Protein AF-A0A182PN28-F1 (afdb_monomer_lite)

Foldseek 3Di:
DDPPPADWADDPPDPRDTDGDPDRFKDWDDWDDDPQAIDTDIDGALCSVCPPGDDRNDPPDPDDDDDDDDDPDPPDDDPHDDDDDDDD

Sequence (88 aa):
MLFRDLDRHIQPDSDGEPMYDASQDYTLLLGYENTTHTVIRFKRNLDTCDMKDDFPITQFSHVPCVLESGATTTRTQQASTWRAQSYK

Structure (mmCIF, N/CA/C/O backbone):
data_AF-A0A182PN28-F1
#
_entry.id   AF-A0A182PN28-F1
#
loop_
_atom_site.group_PDB
_atom_site.id
_atom_site.type_symbol
_atom_site.label_atom_id
_atom_site.label_alt_id
_atom_site.label_comp_id
_atom_site.label_asym_id
_atom_site.label_entity_id
_atom_site.label_seq_id
_atom_site.pdbx_PDB_ins_code
_atom_site.Cartn_x
_atom_site.Cartn_y
_atom_site.Cartn_z
_atom_site.occupancy
_atom_site.B_iso_or_equiv
_atom_site.auth_seq_id
_atom_site.auth_comp_id
_atom_site.auth_asym_id
_atom_site.auth_atom_id
_atom_site.pdbx_PDB_model_num
ATOM 1 N N . MET A 1 1 ? -21.059 -5.048 -3.295 1.00 38.09 1 MET A N 1
ATOM 2 C CA . MET A 1 1 ? -20.254 -3.999 -3.953 1.00 38.09 1 MET A CA 1
ATOM 3 C C . MET A 1 1 ? -18.817 -4.241 -3.526 1.00 38.09 1 MET A C 1
ATOM 5 O O . MET A 1 1 ? -18.515 -4.054 -2.358 1.00 38.09 1 MET A O 1
ATOM 9 N N . LEU A 1 2 ? -17.997 -4.828 -4.397 1.00 41.88 2 LEU A N 1
ATOM 10 C CA . LEU A 1 2 ? -16.591 -5.126 -4.112 1.00 41.88 2 LEU A CA 1
ATOM 11 C C . LEU A 1 2 ? -15.767 -4.011 -4.756 1.00 41.88 2 LEU A C 1
ATOM 13 O O . LEU A 1 2 ? -15.476 -4.086 -5.946 1.00 41.88 2 LEU A O 1
ATOM 17 N N . PHE A 1 3 ? -15.456 -2.959 -4.004 1.00 41.88 3 PHE A N 1
ATOM 18 C CA . PHE A 1 3 ? -14.449 -1.995 -4.435 1.00 41.88 3 PHE A CA 1
ATOM 19 C C . PHE A 1 3 ? -13.086 -2.679 -4.295 1.00 41.88 3 PHE A C 1
ATOM 21 O O . PHE A 1 3 ? -12.605 -2.913 -3.189 1.00 41.88 3 PHE A O 1
ATOM 28 N N . ARG A 1 4 ? -12.504 -3.103 -5.420 1.00 56.78 4 ARG A N 1
ATOM 29 C CA . ARG A 1 4 ? -11.052 -3.266 -5.517 1.00 56.78 4 ARG A CA 1
ATOM 30 C C . ARG A 1 4 ? -10.526 -1.886 -5.872 1.00 56.78 4 ARG A C 1
ATOM 32 O O . ARG A 1 4 ? -10.430 -1.568 -7.052 1.00 56.78 4 ARG A O 1
ATOM 39 N N . ASP A 1 5 ? -10.310 -1.052 -4.865 1.00 65.56 5 ASP A N 1
ATOM 40 C CA . ASP A 1 5 ? -9.685 0.245 -5.095 1.00 65.56 5 ASP A CA 1
ATOM 41 C C . ASP A 1 5 ? -8.241 -0.011 -5.538 1.00 65.56 5 ASP A C 1
ATOM 43 O O . ASP A 1 5 ? -7.449 -0.604 -4.804 1.00 65.56 5 ASP A O 1
ATOM 47 N N . LEU A 1 6 ? -7.961 0.337 -6.794 1.00 78.06 6 LEU A N 1
ATOM 48 C CA . LEU A 1 6 ? -6.626 0.302 -7.381 1.00 78.06 6 LEU A CA 1
ATOM 49 C C . LEU A 1 6 ? -5.782 1.407 -6.747 1.00 78.06 6 LEU A C 1
ATOM 51 O O . LEU A 1 6 ? -6.272 2.523 -6.527 1.00 78.06 6 LEU A O 1
ATOM 55 N N . ASP A 1 7 ? -4.538 1.073 -6.438 1.00 87.88 7 ASP A N 1
ATOM 56 C CA . ASP A 1 7 ? -3.493 2.035 -6.127 1.00 87.88 7 ASP A CA 1
ATOM 57 C C . ASP A 1 7 ? -3.238 2.983 -7.310 1.00 87.88 7 ASP A C 1
ATOM 59 O O . ASP A 1 7 ? -3.741 2.830 -8.431 1.00 87.88 7 ASP A O 1
ATOM 63 N N . ARG A 1 8 ? -2.560 4.083 -6.994 1.00 90.50 8 ARG A N 1
ATOM 64 C CA . ARG A 1 8 ? -2.277 5.163 -7.932 1.00 90.50 8 ARG A CA 1
ATOM 65 C C . ARG A 1 8 ? -0.843 5.610 -7.776 1.00 90.50 8 ARG A C 1
ATOM 67 O O . ARG A 1 8 ? -0.315 5.611 -6.663 1.00 90.50 8 ARG A O 1
ATOM 74 N N . HIS A 1 9 ? -0.279 6.086 -8.873 1.00 89.94 9 HIS A N 1
ATOM 75 C CA . HIS A 1 9 ? 1.071 6.617 -8.926 1.00 89.94 9 HIS A CA 1
ATOM 76 C C . HIS A 1 9 ? 1.086 7.984 -9.623 1.00 89.94 9 HIS A C 1
ATOM 78 O O . HIS A 1 9 ? 0.133 8.371 -10.305 1.00 89.94 9 HIS A O 1
ATOM 84 N N . ILE A 1 10 ? 2.162 8.741 -9.411 1.00 89.38 10 ILE A N 1
ATOM 85 C CA . ILE A 1 10 ? 2.412 10.025 -10.074 1.00 89.38 10 ILE A CA 1
ATOM 86 C C . ILE A 1 10 ? 3.578 9.809 -11.035 1.00 89.38 10 ILE A C 1
ATOM 88 O O . ILE A 1 10 ? 4.637 9.332 -10.625 1.00 89.38 10 ILE A O 1
ATOM 92 N N . GLN A 1 11 ? 3.401 10.165 -12.308 1.00 85.19 11 GLN A N 1
ATOM 93 C CA . GLN A 1 11 ? 4.504 10.129 -13.268 1.00 85.19 11 GLN A CA 1
ATOM 94 C C . GLN A 1 11 ? 5.391 11.373 -13.116 1.00 85.19 11 GLN A C 1
ATOM 96 O O . GLN A 1 11 ? 4.856 12.460 -12.880 1.00 85.19 11 GLN A O 1
ATOM 101 N N . PRO A 1 12 ? 6.721 11.256 -13.308 1.00 81.25 12 PRO A N 1
ATOM 102 C CA . PRO A 1 12 ? 7.649 12.382 -13.169 1.00 81.25 12 PRO A CA 1
ATOM 103 C C . PRO A 1 12 ? 7.291 13.608 -14.019 1.00 81.25 12 PRO A C 1
ATOM 105 O O . PRO A 1 12 ? 7.515 14.733 -13.585 1.00 81.25 12 PRO A O 1
ATOM 108 N N . ASP A 1 13 ? 6.697 13.384 -15.195 1.00 84.25 13 ASP A N 1
ATOM 109 C CA . ASP A 1 13 ? 6.338 14.429 -16.161 1.00 84.25 13 ASP A CA 1
ATOM 110 C C . ASP A 1 13 ? 4.839 14.807 -16.117 1.00 84.25 13 ASP A C 1
ATOM 112 O O . ASP A 1 13 ? 4.323 15.423 -17.052 1.00 84.25 13 ASP A O 1
ATOM 116 N N . SER A 1 14 ? 4.119 14.415 -15.057 1.00 86.44 14 SER A N 1
ATOM 117 C CA . SER A 1 14 ? 2.701 14.758 -14.865 1.00 86.44 14 SER A CA 1
ATOM 118 C C . SER A 1 14 ? 2.509 16.085 -14.122 1.00 86.44 14 SER A C 1
ATOM 120 O O . SER A 1 14 ? 3.431 16.637 -13.524 1.00 86.44 14 SER A O 1
ATOM 122 N N . ASP A 1 15 ? 1.280 16.593 -14.132 1.00 87.06 15 ASP A N 1
ATOM 123 C CA . ASP A 1 15 ? 0.840 17.766 -13.368 1.00 87.06 15 ASP A CA 1
ATOM 124 C C . ASP A 1 15 ? 0.666 17.492 -11.860 1.00 87.06 15 ASP A C 1
ATOM 126 O O . ASP A 1 15 ? 0.220 18.368 -11.119 1.00 87.06 15 ASP A O 1
ATOM 130 N N . GLY A 1 16 ? 1.060 16.302 -11.396 1.00 84.19 16 GLY A N 1
ATOM 131 C CA . GLY A 1 16 ? 0.931 15.867 -10.008 1.00 84.19 16 GLY A CA 1
ATOM 132 C C . GLY A 1 16 ? -0.385 15.153 -9.707 1.00 84.19 16 GLY A C 1
ATOM 133 O O . GLY A 1 16 ? -0.561 14.685 -8.583 1.00 84.19 16 GLY A O 1
ATOM 134 N N . GLU A 1 17 ? -1.291 15.021 -10.681 1.00 88.62 17 GLU A N 1
ATOM 135 C CA . GLU A 1 17 ? -2.533 14.273 -10.499 1.00 88.62 17 GLU A CA 1
ATOM 136 C C . GLU A 1 17 ? -2.265 12.754 -10.449 1.00 88.62 17 GLU A C 1
ATOM 138 O O . GLU A 1 17 ? -1.718 12.187 -11.402 1.00 88.62 17 GLU A O 1
ATOM 143 N N . PRO A 1 18 ? -2.659 12.048 -9.367 1.00 89.19 18 PRO A N 1
ATOM 144 C CA . PRO A 1 18 ? -2.447 10.609 -9.258 1.00 89.19 18 PRO A CA 1
ATOM 145 C C . PRO A 1 18 ? -3.286 9.826 -10.273 1.00 89.19 18 PRO A C 1
ATOM 147 O O . PRO A 1 18 ? -4.525 9.861 -10.255 1.00 89.19 18 PRO A O 1
ATOM 150 N N . MET A 1 19 ? -2.614 9.040 -11.109 1.00 89.44 19 MET A N 1
ATOM 151 C CA . MET A 1 19 ? -3.241 8.190 -12.119 1.00 89.44 19 MET A CA 1
ATOM 152 C C . MET A 1 19 ? -3.298 6.727 -11.679 1.00 89.44 19 MET A C 1
ATOM 154 O O . MET A 1 19 ? -2.550 6.305 -10.804 1.00 89.44 19 MET A O 1
ATOM 158 N N . TYR A 1 20 ? -4.221 5.962 -12.265 1.00 90.12 20 TYR A N 1
ATOM 159 C CA . TYR A 1 20 ? -4.365 4.537 -11.966 1.00 90.12 20 TYR A CA 1
ATOM 160 C C . TYR A 1 20 ? -3.087 3.769 -12.278 1.00 90.12 20 TYR A C 1
ATOM 162 O O . TYR A 1 20 ? -2.569 3.883 -13.391 1.00 90.12 20 TYR A O 1
ATOM 170 N N . ASP A 1 21 ? -2.651 2.965 -11.313 1.00 89.50 21 ASP A N 1
ATOM 171 C CA . ASP A 1 21 ? -1.614 1.969 -11.532 1.00 89.50 21 ASP A CA 1
ATOM 172 C C . ASP A 1 21 ? -2.219 0.725 -12.208 1.00 89.50 21 ASP A C 1
ATOM 174 O O . ASP A 1 21 ? -3.352 0.312 -11.923 1.00 89.50 21 ASP A O 1
ATOM 178 N N . ALA A 1 22 ? -1.503 0.186 -13.194 1.00 89.12 22 ALA A N 1
ATOM 179 C CA . ALA A 1 22 ? -1.905 -1.026 -13.899 1.00 89.12 22 ALA A CA 1
ATOM 180 C C . ALA A 1 22 ? -1.498 -2.286 -13.122 1.00 89.12 22 ALA A C 1
ATOM 182 O O . ALA A 1 22 ? -2.165 -3.323 -13.254 1.00 89.12 22 ALA A O 1
ATOM 183 N N . SER A 1 23 ? -0.425 -2.193 -12.336 1.00 90.56 23 SER A N 1
ATOM 184 C CA . SER A 1 23 ? -0.079 -3.171 -11.316 1.00 90.56 23 SER A CA 1
ATOM 185 C C . SER A 1 23 ? -0.860 -2.855 -10.041 1.00 90.56 23 SER A C 1
ATOM 187 O O . SER A 1 23 ? -1.205 -1.712 -9.789 1.00 90.56 23 SER A O 1
ATOM 189 N N . GLN A 1 24 ? -1.219 -3.881 -9.269 1.00 88.00 24 GLN A N 1
ATOM 190 C CA . GLN A 1 24 ? -1.872 -3.702 -7.969 1.00 88.00 24 GLN A CA 1
ATOM 191 C C . GLN A 1 24 ? -0.953 -4.298 -6.913 1.00 88.00 24 GLN A C 1
ATOM 193 O O . GLN A 1 24 ? -0.971 -5.515 -6.676 1.00 88.00 24 GLN A O 1
ATOM 198 N N . ASP A 1 25 ? -0.161 -3.439 -6.285 1.00 91.19 25 ASP A N 1
ATOM 199 C CA . ASP A 1 25 ? 0.961 -3.854 -5.444 1.00 91.19 25 ASP A CA 1
ATOM 200 C C . ASP A 1 25 ? 0.683 -3.711 -3.950 1.00 91.19 25 ASP A C 1
ATOM 202 O O . ASP A 1 25 ? 1.323 -4.363 -3.109 1.00 91.19 25 ASP A O 1
ATOM 206 N N . TYR A 1 26 ? -0.331 -2.921 -3.600 1.00 90.31 26 TYR A N 1
ATOM 207 C CA . TYR A 1 26 ? -0.791 -2.762 -2.230 1.00 90.31 26 TYR A CA 1
ATOM 208 C C . TYR A 1 26 ? -1.994 -3.664 -1.941 1.00 90.31 26 TYR A C 1
ATOM 210 O O . TYR A 1 26 ? -3.024 -3.654 -2.608 1.00 90.31 26 TYR A O 1
ATOM 218 N N . THR A 1 27 ? -1.912 -4.436 -0.858 1.00 89.31 27 THR A N 1
ATOM 219 C CA . THR A 1 27 ? -3.076 -5.144 -0.310 1.00 89.31 27 THR A CA 1
ATOM 220 C C . THR A 1 27 ? -3.508 -4.493 0.992 1.00 89.31 27 THR A C 1
ATOM 222 O O . THR A 1 27 ? -2.776 -4.544 1.985 1.00 89.31 27 THR A O 1
ATOM 225 N N . LEU A 1 28 ? -4.726 -3.950 1.021 1.00 88.12 28 LEU A N 1
ATOM 226 C CA . LEU A 1 28 ? -5.353 -3.489 2.256 1.00 88.12 28 LEU A CA 1
ATOM 227 C C . LEU A 1 28 ? -5.617 -4.683 3.185 1.00 88.12 28 LEU A C 1
ATOM 229 O O . LEU A 1 28 ? -6.309 -5.632 2.820 1.00 88.12 28 LEU A O 1
ATOM 233 N N . LEU A 1 29 ? -5.063 -4.633 4.395 1.00 88.62 29 LEU A N 1
ATOM 234 C CA . LEU A 1 29 ? -5.243 -5.662 5.421 1.00 88.62 29 LEU A CA 1
ATOM 235 C C . LEU A 1 29 ? -6.302 -5.254 6.444 1.00 88.62 29 LEU A C 1
ATOM 237 O O . LEU A 1 29 ? -7.081 -6.087 6.901 1.00 88.62 29 LEU A O 1
ATOM 241 N N . LEU A 1 30 ? -6.302 -3.979 6.837 1.00 89.81 30 LEU A N 1
ATOM 242 C CA . LEU A 1 30 ? -7.204 -3.436 7.845 1.00 89.81 30 LEU A CA 1
ATOM 243 C C . LEU A 1 30 ? -7.412 -1.942 7.607 1.00 89.81 30 LEU A C 1
ATOM 245 O O . LEU A 1 30 ? -6.447 -1.208 7.417 1.00 89.81 30 LEU A O 1
ATOM 249 N N . GLY A 1 31 ? -8.658 -1.495 7.700 1.00 89.25 31 GLY A N 1
ATOM 250 C CA . GLY A 1 31 ? -9.017 -0.085 7.762 1.00 89.25 31 GLY A CA 1
ATOM 251 C C . GLY A 1 31 ? -10.087 0.100 8.824 1.00 89.25 31 GLY A C 1
ATOM 252 O O . GLY A 1 31 ? -11.118 -0.569 8.772 1.00 89.25 31 GLY A O 1
ATOM 253 N N . TYR A 1 32 ? -9.846 0.963 9.804 1.00 87.94 32 TYR A N 1
ATOM 254 C CA . TYR A 1 32 ? -10.897 1.393 10.718 1.00 87.94 32 TYR A CA 1
ATOM 255 C C . TYR A 1 32 ? -10.673 2.829 11.158 1.00 87.94 32 TYR A C 1
ATOM 257 O O . TYR A 1 32 ? -9.545 3.303 11.265 1.00 87.94 32 TYR A O 1
ATOM 265 N N . GLU A 1 33 ? -11.770 3.504 11.450 1.00 93.00 33 GLU A N 1
ATOM 266 C CA . GLU A 1 33 ? -11.775 4.832 12.034 1.00 93.00 33 GLU A CA 1
ATOM 267 C C . GLU A 1 33 ? -12.400 4.749 13.422 1.00 93.00 33 GLU A C 1
ATOM 269 O O . GLU A 1 33 ? -13.371 4.021 13.645 1.00 93.00 33 GLU A O 1
ATOM 274 N N . ASN A 1 34 ? -11.816 5.466 14.375 1.00 88.56 34 ASN A N 1
ATOM 275 C CA . ASN A 1 34 ? -12.450 5.737 15.657 1.00 88.56 34 ASN A CA 1
ATOM 276 C C . ASN A 1 34 ? -12.530 7.250 15.881 1.00 88.56 34 ASN A C 1
ATOM 278 O O . ASN A 1 34 ? -12.069 8.038 15.065 1.00 88.56 34 ASN A O 1
ATOM 282 N N . THR A 1 35 ? -13.088 7.666 17.017 1.00 92.75 35 THR A N 1
ATOM 283 C CA . THR A 1 35 ? -13.322 9.083 17.342 1.00 92.75 35 THR A CA 1
ATOM 284 C C . THR A 1 35 ? -12.072 9.966 17.363 1.00 92.75 35 THR A C 1
ATOM 286 O O . THR A 1 35 ? -12.207 11.183 17.463 1.00 92.75 35 THR A O 1
ATOM 289 N N . THR A 1 36 ? -10.873 9.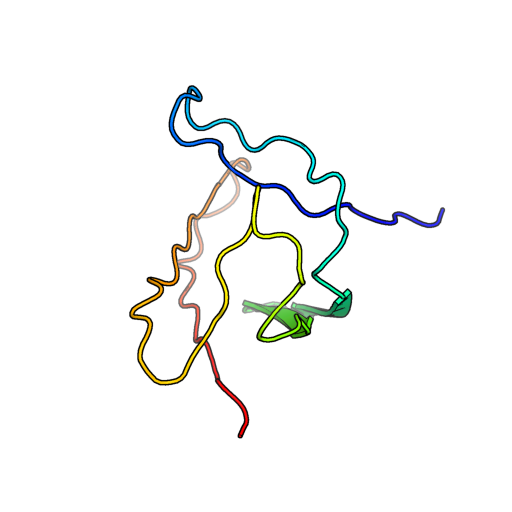381 17.321 1.00 91.75 36 THR A N 1
ATOM 290 C CA . THR A 1 36 ? -9.606 10.112 17.437 1.00 91.75 36 THR A CA 1
ATOM 291 C C . THR A 1 36 ? -8.713 9.979 16.212 1.00 91.75 36 THR A C 1
ATOM 293 O O . THR A 1 36 ? -7.972 10.910 15.920 1.00 91.75 36 THR A O 1
ATOM 296 N N . HIS A 1 37 ? -8.734 8.834 15.527 1.00 85.56 37 HIS A N 1
ATOM 297 C CA . HIS A 1 37 ? -7.806 8.548 14.440 1.00 85.56 37 HIS A CA 1
ATOM 298 C C . HIS A 1 37 ? -8.385 7.511 13.478 1.00 85.56 37 HIS A C 1
ATOM 300 O O . HIS A 1 37 ? -9.162 6.630 13.859 1.00 85.56 37 HIS A O 1
ATOM 306 N N . THR A 1 38 ? -7.889 7.560 12.250 1.00 85.25 38 THR A N 1
ATOM 307 C CA . THR A 1 38 ? -8.022 6.488 11.265 1.00 85.25 38 THR A CA 1
ATOM 308 C C . THR A 1 38 ? -6.783 5.597 11.333 1.00 85.25 38 THR A C 1
ATOM 310 O O . THR A 1 38 ? -5.667 6.070 11.530 1.00 85.25 38 THR A O 1
ATOM 313 N N . VAL A 1 39 ? -6.952 4.288 11.194 1.00 86.75 39 VAL A N 1
ATOM 314 C CA . VAL A 1 39 ? -5.852 3.325 11.104 1.00 86.75 39 VAL A CA 1
ATOM 315 C C . VAL A 1 39 ? -6.006 2.552 9.808 1.00 86.75 39 VAL A C 1
ATOM 317 O O . VAL A 1 39 ? -7.021 1.893 9.591 1.00 86.75 39 VAL A O 1
ATOM 320 N N . ILE A 1 40 ? -4.968 2.607 8.977 1.00 87.50 40 ILE A N 1
ATOM 321 C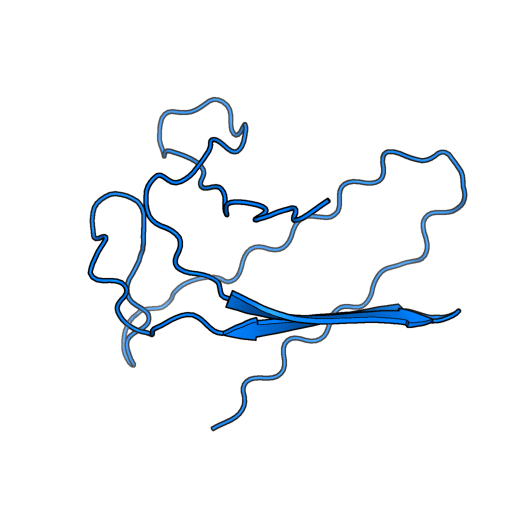 CA . ILE A 1 40 ? -4.852 1.841 7.738 1.00 87.50 40 ILE A CA 1
ATOM 322 C C . ILE A 1 40 ? -3.624 0.943 7.871 1.00 87.50 40 ILE A C 1
ATOM 324 O O . ILE A 1 40 ? -2.525 1.416 8.162 1.00 87.50 40 ILE A O 1
ATOM 328 N N . ARG A 1 41 ? -3.809 -0.364 7.684 1.00 87.94 41 ARG A N 1
ATOM 329 C CA . ARG A 1 41 ? -2.725 -1.343 7.565 1.00 87.94 41 ARG A CA 1
ATOM 330 C C . ARG A 1 41 ? -2.802 -1.987 6.197 1.00 87.94 41 ARG A C 1
ATOM 332 O O . ARG A 1 41 ? -3.848 -2.510 5.814 1.00 87.94 41 ARG A O 1
ATOM 339 N N . PHE A 1 42 ? -1.679 -2.008 5.508 1.00 90.69 42 PHE A N 1
ATOM 340 C CA . PHE A 1 42 ? -1.526 -2.641 4.210 1.00 90.69 42 PHE A CA 1
ATOM 341 C C . PHE A 1 42 ? -0.232 -3.453 4.182 1.00 90.69 42 PHE A C 1
ATOM 343 O O . PHE A 1 42 ? 0.611 -3.336 5.074 1.00 90.69 42 PHE A O 1
ATOM 350 N N . LYS A 1 43 ? -0.083 -4.276 3.149 1.00 90.25 43 LYS A N 1
ATOM 351 C CA . LYS A 1 43 ? 1.193 -4.888 2.766 1.00 90.25 43 LYS A CA 1
ATOM 352 C C . LYS A 1 43 ? 1.517 -4.521 1.321 1.00 90.25 43 LYS A C 1
ATOM 354 O O . LYS A 1 43 ? 0.595 -4.365 0.525 1.00 90.25 43 LYS A O 1
ATOM 359 N N . ARG A 1 44 ? 2.808 -4.440 1.014 1.00 93.00 44 ARG A N 1
ATOM 360 C CA . ARG A 1 44 ? 3.392 -4.324 -0.328 1.00 93.00 44 ARG A CA 1
ATOM 361 C C . ARG A 1 44 ? 4.686 -5.137 -0.343 1.00 93.00 44 ARG A C 1
ATOM 363 O O . ARG A 1 44 ? 5.343 -5.241 0.697 1.00 93.00 44 ARG A O 1
ATOM 370 N N . ASN A 1 45 ? 5.026 -5.746 -1.474 1.00 92.88 45 ASN A N 1
ATOM 371 C CA . ASN A 1 45 ? 6.298 -6.454 -1.616 1.00 92.88 45 ASN A CA 1
ATOM 372 C C . ASN A 1 45 ? 7.468 -5.459 -1.620 1.00 92.88 45 ASN A C 1
ATOM 374 O O . ASN A 1 45 ? 7.328 -4.333 -2.078 1.00 92.88 45 ASN A O 1
ATOM 378 N N . LEU A 1 46 ? 8.639 -5.872 -1.127 1.00 92.19 46 LEU A N 1
ATOM 379 C CA . LEU A 1 46 ? 9.842 -5.030 -1.199 1.00 92.19 46 LEU A CA 1
ATOM 380 C C . LEU A 1 46 ? 10.290 -4.792 -2.647 1.00 92.19 46 LEU A C 1
ATOM 382 O O . LEU A 1 46 ? 10.769 -3.713 -2.971 1.00 92.19 46 LEU A O 1
ATOM 386 N N . ASP A 1 47 ? 10.110 -5.799 -3.495 1.00 92.56 47 ASP A N 1
ATOM 387 C CA . ASP A 1 47 ? 10.262 -5.730 -4.941 1.00 92.56 47 ASP A CA 1
ATOM 388 C C . ASP A 1 47 ? 8.937 -6.192 -5.556 1.00 92.56 47 ASP A C 1
ATOM 390 O O . ASP A 1 47 ? 8.496 -7.323 -5.325 1.00 92.56 47 ASP A O 1
ATOM 394 N N . THR A 1 48 ? 8.262 -5.281 -6.246 1.00 91.75 48 THR A N 1
ATOM 395 C CA . THR A 1 48 ? 6.969 -5.510 -6.904 1.00 91.75 48 THR A CA 1
ATOM 396 C C . THR A 1 48 ? 7.134 -6.061 -8.313 1.00 91.75 48 THR A C 1
ATOM 398 O O . THR A 1 48 ? 6.165 -6.519 -8.912 1.00 91.75 48 THR A O 1
ATOM 401 N N . CYS A 1 49 ? 8.369 -6.096 -8.828 1.00 91.69 49 CYS A N 1
ATOM 402 C CA . CYS A 1 49 ? 8.689 -6.409 -10.217 1.00 91.69 49 CYS A CA 1
ATOM 403 C C . CYS A 1 49 ? 8.064 -5.439 -11.243 1.00 91.69 49 CYS A C 1
ATOM 405 O O . CYS A 1 49 ? 8.176 -5.700 -12.443 1.00 91.69 49 CYS A O 1
ATOM 407 N N . ASP A 1 50 ? 7.478 -4.318 -10.807 1.00 91.62 50 ASP A N 1
ATOM 408 C CA . ASP A 1 50 ? 7.027 -3.221 -11.666 1.00 91.62 50 ASP A CA 1
ATOM 409 C C . ASP A 1 50 ? 8.029 -2.059 -11.637 1.00 91.62 50 ASP A C 1
ATOM 411 O O . ASP A 1 50 ? 7.827 -1.011 -11.036 1.00 91.62 50 ASP A O 1
ATOM 415 N N . MET A 1 51 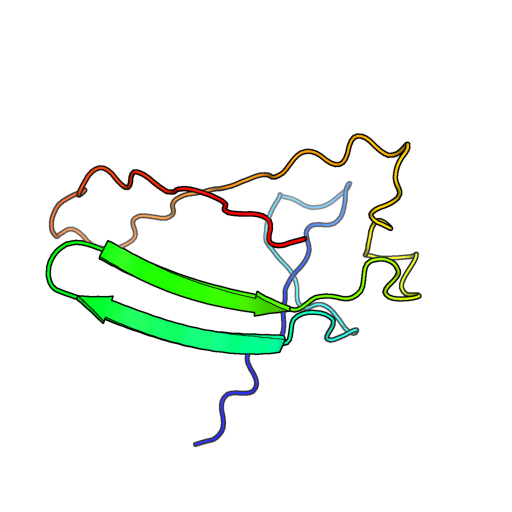? 9.164 -2.240 -12.312 1.00 89.00 51 MET A N 1
ATOM 416 C CA . MET A 1 51 ? 10.225 -1.221 -12.345 1.00 89.00 51 MET A CA 1
ATOM 417 C C . MET A 1 51 ? 9.857 0.024 -13.164 1.00 89.00 51 MET A C 1
ATOM 419 O O . MET A 1 51 ? 10.675 0.941 -13.271 1.00 89.00 51 MET A O 1
ATOM 423 N N . LYS A 1 52 ? 8.690 0.029 -13.820 1.00 88.88 52 LYS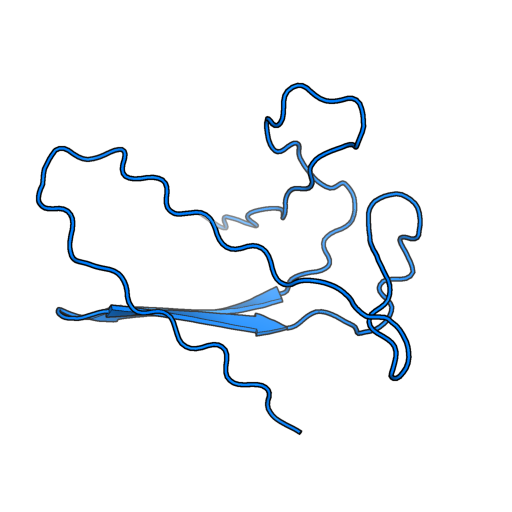 A N 1
ATOM 424 C CA . LYS A 1 52 ? 8.249 1.156 -14.639 1.00 88.88 52 LYS A CA 1
ATOM 425 C C . LYS A 1 52 ? 7.640 2.237 -13.758 1.00 88.88 52 LYS A C 1
ATOM 427 O O . LYS A 1 52 ? 7.994 3.404 -13.922 1.00 88.88 52 LYS A O 1
ATOM 432 N N . ASP A 1 53 ? 6.749 1.837 -12.860 1.00 89.75 53 ASP A N 1
ATOM 433 C CA . ASP A 1 53 ? 5.956 2.765 -12.058 1.00 89.75 53 ASP A CA 1
ATOM 434 C C . ASP A 1 53 ? 6.362 2.742 -10.567 1.00 89.75 53 ASP A C 1
ATOM 436 O O . ASP A 1 53 ? 6.055 3.679 -9.826 1.00 89.75 53 ASP A O 1
ATOM 440 N N . ASP A 1 54 ? 7.161 1.750 -10.154 1.00 89.44 54 ASP A N 1
ATOM 441 C CA . ASP A 1 54 ? 7.393 1.419 -8.755 1.00 89.44 54 ASP A CA 1
ATOM 442 C C . ASP A 1 54 ? 8.892 1.327 -8.384 1.00 89.44 54 ASP A C 1
ATOM 444 O O . ASP A 1 54 ? 9.741 0.844 -9.138 1.00 89.44 54 ASP A O 1
ATOM 448 N N . PHE A 1 55 ? 9.246 1.782 -7.175 1.00 88.69 55 PHE A N 1
ATOM 449 C CA . PHE A 1 55 ? 10.627 1.728 -6.671 1.00 88.69 55 PHE A CA 1
ATOM 450 C C . PHE A 1 55 ? 10.830 0.558 -5.695 1.00 88.69 55 PHE A C 1
ATOM 452 O O . PHE A 1 55 ? 10.100 0.488 -4.694 1.00 88.69 55 PHE A O 1
ATOM 459 N N . PRO A 1 56 ? 11.846 -0.308 -5.899 1.00 90.31 56 PRO A N 1
ATOM 460 C CA . PRO A 1 56 ? 12.148 -1.383 -4.965 1.00 90.31 56 PRO A CA 1
ATOM 461 C C . PRO A 1 56 ? 12.695 -0.828 -3.646 1.00 90.31 56 PRO A C 1
ATOM 463 O O . PRO A 1 56 ? 13.612 -0.001 -3.615 1.00 90.31 56 PRO A O 1
ATOM 466 N N . ILE A 1 57 ? 12.154 -1.326 -2.537 1.00 89.38 57 ILE A N 1
ATOM 467 C CA . ILE A 1 57 ? 12.606 -1.010 -1.184 1.00 89.38 57 ILE A CA 1
ATOM 468 C C . ILE A 1 57 ? 13.695 -2.011 -0.806 1.00 89.38 57 ILE A C 1
ATOM 470 O O . ILE A 1 57 ? 13.442 -3.135 -0.375 1.00 89.38 57 ILE A O 1
ATOM 474 N N . THR A 1 58 ? 14.940 -1.584 -0.952 1.00 87.25 58 THR A N 1
ATOM 475 C CA . THR A 1 58 ? 16.129 -2.355 -0.587 1.00 87.25 58 THR A CA 1
ATOM 476 C C . THR A 1 58 ? 16.790 -1.783 0.664 1.00 87.25 58 THR A C 1
ATOM 478 O O . THR A 1 58 ? 16.566 -0.639 1.054 1.00 87.25 58 THR A O 1
ATOM 481 N N . GLN A 1 59 ? 17.683 -2.560 1.276 1.00 85.75 59 GLN A N 1
ATOM 482 C CA . GLN A 1 59 ? 18.473 -2.122 2.433 1.00 85.75 59 GLN A CA 1
ATOM 483 C C . GLN A 1 59 ? 19.329 -0.861 2.178 1.00 85.75 59 GLN A C 1
ATOM 485 O O . GLN A 1 59 ? 19.717 -0.193 3.131 1.00 85.75 59 GLN A O 1
ATOM 490 N N . PHE A 1 60 ? 19.641 -0.549 0.912 1.00 81.00 60 PHE A N 1
ATOM 491 C CA . PHE A 1 60 ? 20.514 0.568 0.526 1.00 81.00 60 PHE A CA 1
ATOM 492 C C . PHE A 1 60 ? 19.774 1.712 -0.179 1.00 81.00 60 PHE A C 1
ATOM 494 O O . PHE A 1 60 ? 20.363 2.766 -0.410 1.00 81.00 60 PHE A O 1
ATOM 501 N N . SER A 1 61 ? 18.500 1.532 -0.534 1.00 74.25 61 SER A N 1
ATOM 502 C CA . SER A 1 61 ? 17.708 2.578 -1.179 1.00 74.25 61 SER A CA 1
ATOM 503 C C . SER A 1 61 ? 17.123 3.520 -0.128 1.00 74.25 61 SER A C 1
ATOM 505 O O . SER A 1 61 ? 16.292 3.110 0.683 1.00 74.25 61 SER A O 1
ATOM 507 N N . HIS A 1 62 ? 17.504 4.798 -0.168 1.00 77.25 62 HIS A N 1
ATOM 508 C CA . HIS A 1 62 ? 16.753 5.851 0.513 1.00 77.25 62 HIS A CA 1
ATOM 509 C C . HIS A 1 62 ? 15.494 6.168 -0.298 1.00 77.25 62 HIS A C 1
ATOM 511 O O . HIS A 1 62 ? 15.516 7.026 -1.175 1.00 77.25 62 HIS A O 1
ATOM 517 N N . VAL A 1 63 ? 14.401 5.463 -0.006 1.00 76.94 63 VAL A N 1
ATOM 518 C CA . VAL A 1 63 ? 13.077 5.783 -0.551 1.00 76.94 63 VAL A CA 1
ATOM 519 C C . VAL A 1 63 ? 12.369 6.704 0.447 1.00 76.94 63 VAL A C 1
ATOM 521 O O . VAL A 1 63 ? 12.033 6.249 1.546 1.00 76.94 63 VAL A O 1
ATOM 524 N N . PRO A 1 64 ? 12.178 8.001 0.138 1.00 77.69 64 PRO A N 1
ATOM 525 C CA . PRO A 1 64 ? 11.438 8.891 1.020 1.00 77.69 64 PRO A CA 1
ATOM 526 C C . PRO A 1 64 ? 9.968 8.462 1.071 1.00 77.69 64 PRO A C 1
ATOM 528 O O . PRO A 1 64 ? 9.340 8.224 0.043 1.00 77.69 64 PRO A O 1
ATOM 531 N N . CYS A 1 65 ? 9.405 8.381 2.277 1.00 77.31 65 CYS A N 1
ATOM 532 C CA . CYS A 1 65 ? 7.967 8.210 2.449 1.00 77.31 65 CYS A CA 1
ATOM 533 C C . CYS A 1 65 ? 7.304 9.589 2.369 1.00 77.31 65 CYS A C 1
ATOM 535 O O . CYS A 1 65 ? 7.522 10.429 3.245 1.00 77.31 65 CYS A O 1
ATOM 537 N N . VAL A 1 66 ? 6.532 9.823 1.308 1.00 79.88 66 VAL A N 1
ATOM 538 C CA . VAL A 1 66 ? 5.761 11.056 1.110 1.00 79.88 66 VAL A CA 1
ATOM 539 C C . VAL A 1 66 ? 4.347 10.840 1.642 1.00 79.88 66 VAL A C 1
ATOM 541 O O . VAL A 1 66 ? 3.721 9.821 1.357 1.00 79.88 66 VAL A O 1
ATOM 544 N N . LEU A 1 67 ? 3.858 11.787 2.443 1.00 72.31 67 LEU A N 1
ATOM 545 C CA . LEU A 1 67 ? 2.505 11.782 2.996 1.00 72.31 67 LEU A CA 1
ATOM 546 C C . LEU A 1 67 ? 1.866 13.143 2.738 1.00 72.31 67 LEU A C 1
ATOM 548 O O . LEU A 1 67 ? 2.414 14.166 3.148 1.00 72.31 67 LEU A O 1
ATOM 552 N N . GLU A 1 68 ? 0.692 13.142 2.116 1.00 75.44 68 GLU A N 1
ATOM 553 C CA . GLU A 1 68 ? -0.086 14.349 1.842 1.00 75.44 68 GLU A CA 1
ATOM 554 C C . GLU A 1 68 ? -1.465 14.255 2.496 1.00 75.44 68 GLU A C 1
ATOM 556 O O . GLU A 1 68 ? -2.089 13.192 2.530 1.00 75.44 68 GLU A O 1
ATOM 561 N N . SER A 1 69 ? -1.947 15.369 3.046 1.00 73.94 69 SER A N 1
ATOM 562 C CA . SER A 1 69 ? -3.292 15.471 3.607 1.00 73.94 69 SER A CA 1
ATOM 563 C C . SER A 1 69 ? -4.179 16.328 2.704 1.00 73.94 69 SER A C 1
ATOM 565 O O . SER A 1 69 ? -3.998 17.537 2.581 1.00 73.94 69 SER A O 1
ATOM 567 N N . GLY A 1 70 ? -5.182 15.703 2.087 1.00 68.75 70 GLY A N 1
ATOM 568 C CA . GLY A 1 70 ? -6.252 16.400 1.375 1.00 68.75 70 GLY A CA 1
ATOM 569 C C . GLY A 1 70 ? -7.460 16.603 2.287 1.00 68.75 70 GLY A C 1
ATOM 570 O O . GLY A 1 70 ? -8.159 15.646 2.610 1.00 68.75 70 GLY A O 1
ATOM 571 N N . ALA A 1 71 ? -7.733 17.835 2.719 1.00 56.50 71 ALA A N 1
ATOM 572 C CA . ALA A 1 71 ? -8.948 18.160 3.467 1.00 56.50 71 ALA A CA 1
ATOM 573 C C . ALA A 1 71 ? -10.013 18.740 2.522 1.00 56.50 71 ALA A C 1
ATOM 575 O O . ALA A 1 71 ? -10.028 19.940 2.264 1.00 56.50 71 ALA A O 1
ATOM 576 N N . THR A 1 72 ? -10.923 17.904 2.012 1.00 57.34 72 THR A N 1
ATOM 577 C CA . THR A 1 72 ? -12.013 18.358 1.116 1.00 57.34 72 THR A CA 1
ATOM 578 C C . THR A 1 72 ? -13.313 18.705 1.860 1.00 57.34 72 THR A C 1
ATOM 580 O O . THR A 1 72 ? -14.276 19.150 1.247 1.00 57.34 72 THR A O 1
ATOM 583 N N . THR A 1 73 ? -13.386 18.520 3.184 1.00 46.50 73 THR A N 1
ATOM 584 C CA . THR A 1 73 ? -14.611 18.755 3.973 1.00 46.50 73 THR A CA 1
ATOM 585 C C . THR A 1 73 ? -14.450 19.917 4.953 1.00 46.50 73 THR A C 1
ATOM 587 O O . THR A 1 73 ? -13.516 19.963 5.747 1.00 46.50 73 THR A O 1
ATOM 590 N N . THR A 1 74 ? -15.421 2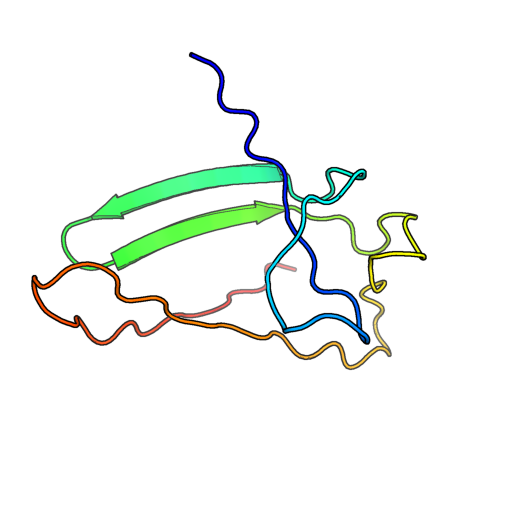0.837 4.954 1.00 44.72 74 THR A N 1
ATOM 591 C CA . THR A 1 74 ? -15.522 22.039 5.811 1.00 44.72 74 THR A CA 1
ATOM 592 C C . THR A 1 74 ? -15.728 21.736 7.307 1.00 44.72 74 THR A C 1
ATOM 594 O O . THR A 1 74 ? -16.038 22.630 8.090 1.00 44.72 74 THR A O 1
ATOM 597 N N . ARG A 1 75 ? -15.570 20.487 7.752 1.00 41.88 75 ARG A N 1
ATOM 598 C CA . ARG A 1 75 ? -15.754 20.097 9.150 1.00 41.88 75 ARG A CA 1
ATOM 599 C C . ARG A 1 75 ? -14.416 19.697 9.764 1.00 41.88 75 ARG A C 1
ATOM 601 O O . ARG A 1 75 ? -14.035 18.539 9.740 1.00 41.88 75 ARG A O 1
ATOM 608 N N . THR A 1 76 ? -13.766 20.716 10.324 1.00 38.75 76 THR A N 1
ATOM 609 C CA . THR A 1 76 ? -12.679 20.653 11.311 1.00 38.75 76 THR A CA 1
ATOM 610 C C . THR A 1 76 ? -11.429 19.907 10.841 1.00 38.75 76 THR A C 1
ATOM 612 O O . THR A 1 76 ? -11.350 18.688 10.916 1.00 38.75 76 THR A O 1
ATOM 615 N N . GLN A 1 77 ? -10.399 20.667 10.451 1.00 45.44 77 GLN A N 1
ATOM 616 C CA . GLN A 1 77 ? -9.020 20.178 10.424 1.00 45.44 77 GLN A CA 1
ATOM 617 C C . GLN A 1 77 ? -8.666 19.642 11.820 1.00 45.44 77 GLN A C 1
ATOM 619 O O . GLN A 1 77 ? -8.323 20.407 12.721 1.00 45.44 77 GLN A O 1
ATOM 624 N N . GLN A 1 78 ? -8.791 18.335 12.033 1.00 42.47 78 GLN A N 1
ATOM 625 C CA . GLN A 1 78 ? -8.118 17.688 13.147 1.00 42.47 78 GLN A CA 1
ATOM 626 C C . GLN A 1 78 ? -6.684 17.427 12.701 1.00 42.47 78 GLN A C 1
ATOM 628 O O . GLN A 1 78 ? -6.443 16.733 11.713 1.00 42.47 78 GLN A O 1
ATOM 633 N N . ALA A 1 79 ? -5.744 18.050 13.415 1.00 43.47 79 ALA A N 1
ATOM 634 C CA . ALA A 1 79 ? -4.317 17.854 13.230 1.00 43.47 79 ALA A CA 1
ATOM 635 C C . ALA A 1 79 ? -4.019 16.354 13.238 1.00 43.47 79 ALA A C 1
ATOM 637 O O . ALA A 1 79 ? -4.182 15.669 14.246 1.00 43.47 79 ALA A O 1
ATOM 638 N N . SER A 1 80 ? -3.640 15.841 12.079 1.00 45.19 80 SER A N 1
ATOM 639 C CA . SER A 1 80 ? -3.453 14.421 11.877 1.00 45.19 80 SER A CA 1
ATOM 640 C C . SER A 1 80 ? -2.003 14.087 12.217 1.00 45.19 80 SER A C 1
ATOM 642 O O . SER A 1 80 ? -1.091 14.349 11.436 1.00 45.19 80 SER A O 1
ATOM 644 N N . THR A 1 81 ? -1.755 13.562 13.416 1.00 43.94 81 THR A N 1
ATOM 645 C CA . THR A 1 81 ? -0.439 13.010 13.752 1.00 43.94 81 THR A CA 1
ATOM 646 C C . THR A 1 81 ? -0.400 11.551 13.325 1.00 43.94 81 THR A C 1
ATOM 648 O O . THR A 1 81 ? -0.966 10.688 13.994 1.00 43.94 81 THR A O 1
ATOM 651 N N . TRP A 1 82 ? 0.263 11.272 12.206 1.00 46.09 82 TRP A N 1
ATOM 652 C CA . TRP A 1 82 ? 0.410 9.920 11.671 1.00 46.09 82 TRP A CA 1
ATOM 653 C C . TRP A 1 82 ? 1.749 9.321 12.116 1.00 46.09 82 TRP A C 1
ATOM 655 O O . TRP A 1 82 ? 2.790 9.970 12.021 1.00 46.09 82 TRP A O 1
ATOM 665 N N . ARG A 1 83 ? 1.742 8.081 12.618 1.00 48.59 83 ARG A N 1
ATOM 666 C CA . ARG A 1 83 ? 2.962 7.325 12.948 1.00 48.59 83 ARG A CA 1
ATOM 667 C C . ARG A 1 83 ? 3.088 6.135 12.005 1.00 48.59 83 ARG A C 1
ATOM 669 O O . ARG A 1 83 ? 2.271 5.221 12.073 1.00 48.59 83 ARG A O 1
ATOM 676 N N . ALA A 1 84 ? 4.132 6.116 11.181 1.00 46.03 84 ALA A N 1
ATOM 677 C CA . ALA A 1 84 ? 4.539 4.908 10.475 1.00 46.03 84 ALA A CA 1
ATOM 678 C C . ALA A 1 84 ? 5.232 3.960 11.469 1.00 46.03 84 ALA A C 1
ATOM 680 O O . ALA A 1 84 ? 6.184 4.346 12.148 1.00 46.03 84 ALA A O 1
ATOM 681 N N . GLN A 1 85 ? 4.745 2.726 11.580 1.00 44.22 85 GLN A N 1
ATOM 682 C CA . GLN A 1 85 ? 5.409 1.658 12.327 1.00 44.22 85 GLN A CA 1
ATOM 683 C C . GLN A 1 85 ? 5.842 0.586 11.331 1.00 44.22 85 GLN A C 1
ATOM 685 O O . GLN A 1 85 ? 5.001 -0.030 10.682 1.00 44.22 85 GLN A O 1
ATOM 690 N N . SER A 1 86 ? 7.153 0.382 11.204 1.00 41.28 86 SER A N 1
ATOM 691 C CA . SER A 1 86 ? 7.710 -0.756 10.472 1.00 41.28 86 SER A CA 1
ATOM 692 C C . SER A 1 86 ? 7.765 -1.958 11.413 1.00 41.28 86 SER A C 1
ATOM 694 O O . SER A 1 86 ? 8.308 -1.854 12.517 1.00 41.28 86 SER A O 1
ATOM 696 N N . TYR A 1 87 ? 7.173 -3.079 11.005 1.00 37.44 87 TYR A N 1
ATOM 697 C CA . TYR A 1 87 ? 7.297 -4.352 11.710 1.00 37.44 87 TYR A CA 1
ATOM 698 C C . TYR A 1 87 ? 8.397 -5.168 11.024 1.00 37.44 87 TYR A C 1
ATOM 700 O O . TYR A 1 87 ? 8.381 -5.306 9.802 1.00 37.44 87 TYR A O 1
ATOM 708 N N . LYS A 1 88 ? 9.370 -5.631 11.818 1.00 35.75 88 LYS A N 1
ATOM 709 C CA . LYS A 1 88 ? 10.444 -6.530 11.376 1.00 35.75 88 LYS A CA 1
ATOM 710 C C . LYS A 1 88 ? 9.927 -7.944 11.156 1.00 35.75 88 LYS A C 1
ATOM 712 O O . LYS A 1 88 ? 9.036 -8.351 11.936 1.00 35.75 88 LYS A O 1
#

InterPro domains:
  IPR000945 Dopamine 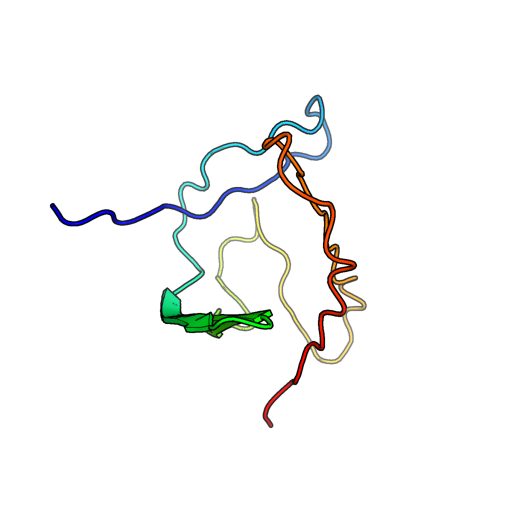beta-hydroxylase-like [PTHR10157] (7-59)
  IPR005018 DOMON domain [PF03351] (12-59)
  IPR045266 Copper-dependent monooxygenases, DOMON domain [cd09631] (7-59)

Organism: NCBI:txid199890

pLDDT: mean 75.93, std 19.01, range [35.75, 93.0]

Radius of gyration: 15.25 Å; chains: 1; bounding box: 41×29×34 Å

Secondary structure (DSSP, 8-state):
-------EE--TTS-SPPEEPSS---EEEEEEE-SS-EEEEEE--S--S-TTT-----TT------------SSS-------------